Protein AF-A0A354BUB0-F1 (afdb_monomer)

Secondary structure (DSSP, 8-state):
---GGG-HHHHHHHHHHHHHHHHHHH-TTGGG-HHHHHHHHHHHHHHHHHHHHHHHTT--SHHHHHHHHHHTT--

Radius of gyration: 13.81 Å; Cα contacts (8 Å, |Δi|>4): 55; chains: 1; bounding box: 33×21×32 Å

Sequence (75 aa):
MGNFRELLVWQKAKELAIKVYKLVNKTQSFSKDFGLRDQIQRAAVSIPANIAEGDELGTDKQSIRHFFLFCAKDT

Solvent-accessible surface area (backbone atoms only — not comparable to full-atom values): 4242 Å² total; per-residue (Å²): 131,58,63,39,83,74,36,66,67,32,48,53,33,46,53,48,26,54,50,50,49,52,48,42,68,67,34,75,76,42,61,74,37,63,67,64,42,50,51,53,45,53,58,36,50,45,50,32,48,53,45,40,53,29,40,64,65,75,55,89,65,71,69,64,48,54,52,51,60,62,62,65,71,80,117

Structure (mmCIF, N/CA/C/O backbone):
data_AF-A0A354BUB0-F1
#
_entry.id   AF-A0A354BUB0-F1
#
loop_
_atom_site.group_PDB
_atom_site.id
_atom_site.type_symbol
_atom_site.label_atom_id
_atom_site.label_alt_id
_atom_site.label_comp_id
_atom_site.label_asym_id
_atom_site.label_entity_id
_atom_site.label_seq_id
_atom_site.pdbx_PDB_ins_code
_atom_site.Cartn_x
_atom_site.Cartn_y
_atom_site.Cartn_z
_atom_site.occupancy
_atom_site.B_iso_or_equiv
_atom_site.auth_seq_id
_atom_site.auth_comp_id
_atom_site.auth_asym_id
_atom_site.auth_atom_id
_atom_site.pdbx_PDB_model_num
ATOM 1 N N . MET A 1 1 ? 17.683 1.935 -14.612 1.00 53.88 1 MET A N 1
ATOM 2 C CA . MET A 1 1 ? 16.934 2.342 -13.410 1.00 53.88 1 MET A CA 1
ATOM 3 C C . MET A 1 1 ? 15.478 2.058 -13.718 1.00 53.88 1 M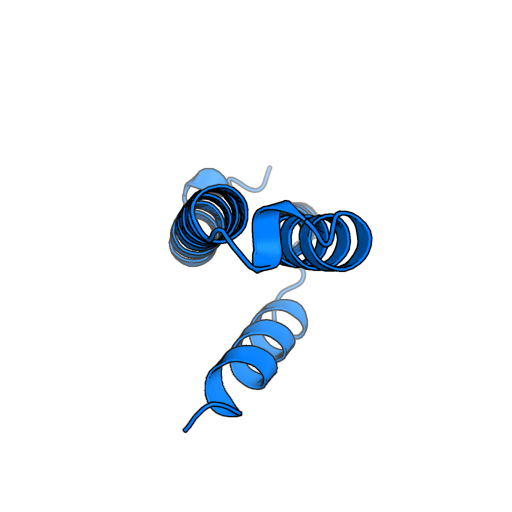ET A C 1
ATOM 5 O O . MET A 1 1 ? 14.975 2.661 -14.661 1.00 53.88 1 MET A O 1
ATOM 9 N N . GLY A 1 2 ? 14.865 1.077 -13.058 1.00 63.59 2 GLY A N 1
ATOM 10 C CA . GLY A 1 2 ? 13.443 0.798 -13.255 1.00 63.59 2 GLY A CA 1
ATOM 11 C C . GLY A 1 2 ? 12.610 2.024 -12.872 1.00 63.59 2 GLY A C 1
ATOM 12 O O . GLY A 1 2 ? 12.943 2.719 -11.909 1.00 63.59 2 GLY A O 1
ATOM 13 N N . ASN A 1 3 ? 11.589 2.353 -13.666 1.00 82.88 3 ASN A N 1
ATOM 14 C CA . ASN A 1 3 ? 10.633 3.405 -13.330 1.00 82.88 3 ASN A CA 1
ATOM 15 C C . ASN A 1 3 ? 9.293 2.773 -12.954 1.00 82.88 3 ASN A C 1
ATOM 17 O O . ASN A 1 3 ? 8.278 2.977 -13.619 1.00 82.88 3 ASN A O 1
ATOM 21 N N . PHE A 1 4 ? 9.281 2.023 -11.851 1.00 81.44 4 PHE A N 1
ATOM 22 C CA . PHE A 1 4 ? 8.102 1.326 -11.336 1.00 81.44 4 PHE A CA 1
ATOM 23 C C . PHE A 1 4 ? 6.860 2.217 -11.207 1.00 81.44 4 PHE A C 1
ATOM 25 O O . PHE A 1 4 ? 5.734 1.727 -11.224 1.00 81.44 4 PHE A O 1
ATOM 32 N N . ARG A 1 5 ? 7.033 3.541 -11.088 1.00 86.38 5 ARG A N 1
ATOM 33 C CA . ARG A 1 5 ? 5.928 4.505 -11.002 1.00 86.38 5 ARG A CA 1
ATOM 34 C C . ARG A 1 5 ? 5.117 4.597 -12.297 1.00 86.38 5 ARG A C 1
ATOM 36 O O . ARG A 1 5 ? 3.941 4.958 -12.243 1.00 86.38 5 ARG A O 1
ATOM 43 N N . GLU A 1 6 ? 5.711 4.254 -13.437 1.00 87.44 6 GLU A N 1
ATOM 44 C CA . GLU A 1 6 ? 5.037 4.169 -14.738 1.00 87.44 6 GLU A CA 1
ATOM 45 C C . GLU A 1 6 ? 4.274 2.851 -14.918 1.00 87.44 6 GLU A C 1
ATOM 47 O O . GLU A 1 6 ? 3.368 2.772 -15.749 1.00 87.44 6 GLU A O 1
ATOM 52 N N . LEU A 1 7 ? 4.568 1.826 -14.108 1.00 85.12 7 LEU A N 1
ATOM 53 C CA . LEU A 1 7 ? 3.865 0.552 -14.180 1.00 85.12 7 LEU A CA 1
ATOM 54 C C . LEU A 1 7 ? 2.406 0.718 -13.752 1.00 85.12 7 LEU A C 1
ATOM 56 O O . LEU A 1 7 ? 2.093 1.021 -12.597 1.00 85.12 7 LEU A O 1
ATOM 60 N N . LEU A 1 8 ? 1.487 0.414 -14.670 1.00 85.88 8 LEU A N 1
ATOM 61 C CA . LEU A 1 8 ? 0.050 0.450 -14.394 1.00 85.88 8 LEU A CA 1
ATOM 62 C C . LEU A 1 8 ? -0.330 -0.460 -13.213 1.00 85.88 8 LEU A C 1
ATOM 64 O O . LEU A 1 8 ? -1.200 -0.118 -12.411 1.00 85.88 8 LEU A O 1
ATOM 68 N N . VAL A 1 9 ? 0.340 -1.610 -13.079 1.00 83.81 9 VAL A N 1
ATOM 69 C CA . VAL A 1 9 ? 0.127 -2.541 -11.961 1.00 83.81 9 VAL A CA 1
ATOM 70 C C . VAL A 1 9 ? 0.548 -1.929 -10.621 1.00 83.81 9 VAL A C 1
ATOM 72 O O . VAL A 1 9 ? -0.182 -2.066 -9.641 1.00 83.81 9 VAL A O 1
ATOM 75 N N . TRP A 1 10 ? 1.650 -1.172 -10.581 1.00 88.94 10 TRP A N 1
ATOM 76 C CA . TRP A 1 10 ? 2.082 -0.456 -9.380 1.00 88.94 10 TRP A CA 1
ATOM 77 C C . TRP A 1 10 ? 1.094 0.651 -9.002 1.00 88.94 10 TRP A C 1
ATOM 79 O O . TRP A 1 10 ? 0.714 0.774 -7.837 1.00 88.94 10 TRP A O 1
ATOM 89 N N . GLN A 1 11 ? 0.618 1.422 -9.985 1.00 90.38 11 GLN A N 1
ATOM 90 C CA . GLN A 1 11 ? -0.368 2.485 -9.764 1.00 90.38 11 GLN A CA 1
ATOM 91 C C . GLN A 1 11 ? -1.672 1.921 -9.183 1.00 90.38 11 GLN A C 1
ATOM 93 O O . GLN A 1 11 ? -2.167 2.418 -8.170 1.00 90.38 11 GLN A O 1
ATOM 98 N N . LYS A 1 12 ? -2.184 0.821 -9.755 1.00 89.12 12 LYS A N 1
ATOM 99 C CA . LYS A 1 12 ? -3.375 0.123 -9.242 1.00 89.12 12 LYS A CA 1
ATOM 100 C C . LYS A 1 12 ? -3.155 -0.452 -7.842 1.00 89.12 12 LYS A C 1
ATOM 102 O O . LYS A 1 12 ? -4.032 -0.318 -6.990 1.00 89.12 12 LYS A O 1
ATOM 107 N N . ALA A 1 13 ? -1.991 -1.045 -7.580 1.00 89.06 13 ALA A N 1
ATOM 108 C CA . ALA A 1 13 ? -1.642 -1.563 -6.259 1.00 89.06 13 ALA A CA 1
ATOM 109 C C . ALA A 1 13 ? -1.574 -0.448 -5.202 1.00 89.06 13 ALA A C 1
ATOM 111 O O . ALA A 1 13 ? -2.107 -0.595 -4.103 1.00 89.06 13 ALA A O 1
ATOM 112 N N . LYS A 1 14 ? -0.988 0.704 -5.546 1.00 92.81 14 LYS A N 1
ATOM 113 C CA . LYS A 1 14 ? -0.954 1.887 -4.679 1.00 92.81 14 LYS A CA 1
ATOM 114 C C . LYS A 1 14 ? -2.360 2.409 -4.381 1.00 92.81 14 LYS A C 1
ATOM 116 O O . LYS A 1 14 ? -2.675 2.702 -3.228 1.00 92.81 14 LYS A O 1
ATOM 121 N N . GLU A 1 15 ? -3.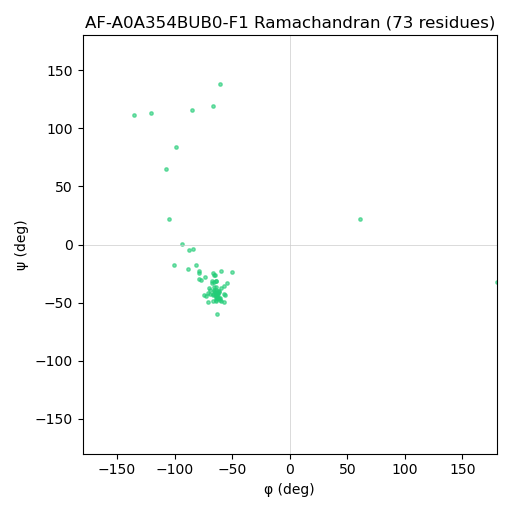216 2.525 -5.393 1.00 94.12 15 GLU A N 1
ATOM 122 C CA . GLU A 1 15 ? -4.609 2.938 -5.198 1.00 94.12 15 GLU A CA 1
ATOM 123 C C . GLU A 1 15 ? -5.381 1.967 -4.302 1.00 94.12 15 GLU A C 1
ATOM 125 O O . GLU A 1 15 ? -6.142 2.404 -3.434 1.00 94.12 15 GLU A O 1
ATOM 130 N N . LEU A 1 16 ? -5.169 0.660 -4.480 1.00 89.81 16 LEU A N 1
ATOM 131 C CA . LEU A 1 16 ? -5.746 -0.368 -3.621 1.00 89.81 16 LEU A CA 1
ATOM 132 C C . LEU A 1 16 ? -5.294 -0.184 -2.169 1.00 89.81 16 LEU A C 1
ATOM 134 O O . LEU A 1 16 ? -6.142 -0.131 -1.279 1.00 89.81 16 LEU A O 1
ATOM 138 N N . ALA A 1 17 ? -3.994 -0.000 -1.929 1.00 91.88 17 ALA A N 1
ATOM 139 C CA . ALA A 1 17 ? -3.459 0.226 -0.588 1.00 91.88 17 ALA A CA 1
ATOM 140 C C . ALA A 1 17 ? -4.098 1.450 0.091 1.00 91.88 17 ALA A C 1
ATOM 142 O O . ALA A 1 17 ? -4.509 1.381 1.251 1.00 91.88 17 ALA A O 1
ATOM 143 N N . ILE A 1 18 ? -4.281 2.549 -0.651 1.00 93.06 18 ILE A N 1
ATOM 144 C CA . ILE A 1 18 ? -4.967 3.753 -0.157 1.00 93.06 18 ILE A CA 1
ATOM 145 C C . ILE A 1 18 ? -6.434 3.456 0.189 1.00 93.06 18 ILE A C 1
ATOM 147 O O . ILE A 1 18 ? -6.931 3.920 1.219 1.00 93.06 18 ILE A O 1
ATOM 151 N N . LYS A 1 19 ? -7.149 2.703 -0.657 1.00 92.62 19 LYS A N 1
ATOM 152 C CA . LYS A 1 19 ? -8.551 2.328 -0.412 1.00 92.62 19 LYS A CA 1
ATOM 153 C C . LYS A 1 19 ? -8.684 1.454 0.833 1.00 92.62 19 LYS A C 1
ATOM 155 O O . LYS A 1 19 ? -9.525 1.755 1.677 1.00 92.62 19 LYS A O 1
ATOM 160 N N . VAL A 1 20 ? -7.827 0.443 0.982 1.00 89.38 20 VAL A N 1
ATOM 161 C CA . VAL A 1 20 ? -7.795 -0.433 2.162 1.00 89.38 20 VAL A CA 1
ATOM 162 C C . VAL A 1 20 ? -7.507 0.378 3.423 1.00 89.38 20 VAL A C 1
ATOM 164 O O . VAL A 1 20 ? -8.264 0.298 4.387 1.00 89.38 20 VAL A O 1
ATOM 167 N N . TYR A 1 21 ? -6.493 1.245 3.400 1.00 87.44 21 TYR A N 1
ATOM 168 C CA . TYR A 1 21 ? -6.171 2.104 4.540 1.00 87.44 21 TYR A CA 1
ATOM 169 C C . TYR A 1 21 ? -7.366 2.969 4.971 1.00 87.44 21 TYR A C 1
ATOM 171 O O . TYR A 1 21 ? -7.676 3.076 6.159 1.00 87.44 21 TYR A O 1
ATOM 179 N N . LYS A 1 22 ? -8.088 3.560 4.009 1.00 89.81 22 LYS A N 1
ATOM 180 C CA . LYS A 1 22 ? -9.303 4.343 4.286 1.00 89.81 22 LYS A CA 1
ATOM 181 C C . LYS A 1 22 ? -10.443 3.478 4.826 1.00 89.81 22 LYS A C 1
ATOM 183 O O . LYS A 1 22 ? -11.125 3.913 5.748 1.00 89.81 22 LYS A O 1
ATOM 188 N N . LEU A 1 23 ? -10.662 2.288 4.269 1.00 88.25 23 LEU A N 1
ATOM 189 C CA . LEU A 1 23 ? -11.749 1.390 4.665 1.00 88.25 23 LEU A CA 1
ATOM 190 C C . LEU A 1 23 ? -11.584 0.908 6.109 1.00 88.25 23 LEU A C 1
ATOM 192 O O . LEU A 1 23 ? -12.513 1.010 6.912 1.00 88.25 23 LEU A O 1
ATOM 196 N N . VAL A 1 24 ? -10.384 0.442 6.453 1.00 86.31 24 VAL A N 1
ATOM 197 C CA . VAL A 1 24 ? -10.095 -0.121 7.776 1.00 86.31 24 VAL A CA 1
ATOM 198 C C . VAL A 1 24 ? -10.171 0.956 8.865 1.00 86.31 24 VAL A C 1
ATOM 200 O O . VAL A 1 24 ? -10.638 0.686 9.965 1.00 86.31 24 VAL A O 1
ATOM 203 N N . ASN A 1 25 ? -9.797 2.202 8.553 1.00 81.12 25 ASN A N 1
ATOM 204 C CA . ASN A 1 25 ? -9.911 3.318 9.498 1.00 81.12 25 ASN A CA 1
ATOM 205 C C . ASN A 1 25 ? -11.331 3.897 9.621 1.00 81.12 25 ASN A C 1
ATOM 207 O O . ASN A 1 25 ? -11.637 4.522 10.631 1.00 81.12 25 ASN A O 1
ATOM 211 N N . LYS A 1 26 ? -12.198 3.719 8.616 1.00 82.81 26 LYS A N 1
ATOM 212 C CA . LYS A 1 26 ? -13.590 4.207 8.649 1.00 82.81 26 LYS A CA 1
ATOM 213 C C . LYS A 1 26 ? -14.576 3.213 9.259 1.00 82.81 26 LYS A C 1
ATOM 215 O O . LYS A 1 26 ? -15.661 3.611 9.668 1.00 82.81 26 LYS A O 1
ATOM 220 N N . THR A 1 27 ? -14.234 1.929 9.292 1.00 79.44 27 THR A N 1
ATOM 221 C CA . THR A 1 27 ? -15.158 0.890 9.751 1.00 79.44 27 THR A CA 1
ATOM 222 C C . THR A 1 27 ? -15.097 0.768 11.271 1.00 79.44 27 THR A C 1
ATOM 224 O O . THR A 1 27 ? -14.072 0.371 11.821 1.00 79.44 27 THR A O 1
ATOM 227 N N . GLN A 1 28 ? -16.204 1.068 11.955 1.00 68.69 28 GLN A N 1
ATOM 228 C CA . GLN A 1 28 ? -16.296 1.085 13.423 1.00 68.69 28 GLN A CA 1
ATOM 229 C C . GLN A 1 28 ? -15.857 -0.239 14.078 1.00 68.69 2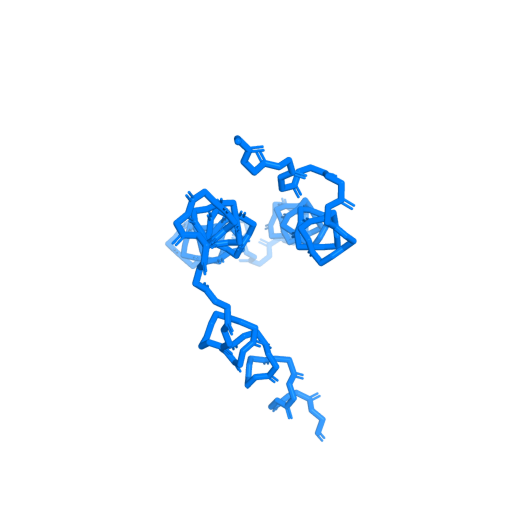8 GLN A C 1
ATOM 231 O O . GLN A 1 28 ? -15.276 -0.225 15.163 1.00 68.69 28 GLN A O 1
ATOM 236 N N . SER A 1 29 ? -16.095 -1.369 13.402 1.00 67.62 29 SER A N 1
ATOM 237 C CA . SER A 1 29 ? -15.691 -2.708 13.851 1.00 67.62 29 SER A CA 1
ATOM 238 C C . SER A 1 29 ? -14.175 -2.925 13.778 1.00 67.62 29 SER A C 1
ATOM 240 O O . SER A 1 29 ? -13.589 -3.443 14.721 1.00 67.62 29 SER A O 1
ATOM 242 N N . PHE A 1 30 ? -13.518 -2.463 12.706 1.00 66.50 30 PHE A N 1
ATOM 243 C CA . PHE A 1 30 ? -12.057 -2.542 12.559 1.00 66.50 30 PHE A CA 1
ATOM 244 C C . PHE A 1 30 ? -11.321 -1.465 13.363 1.00 66.50 30 PHE A C 1
ATOM 246 O O . PHE A 1 30 ? -10.175 -1.657 13.754 1.00 66.50 30 PHE A O 1
ATOM 253 N N . SER A 1 31 ? -11.982 -0.345 13.664 1.00 64.50 31 SER A N 1
ATOM 254 C CA . SER A 1 31 ? -11.421 0.742 14.472 1.00 64.50 31 SER A CA 1
ATOM 255 C C . SER A 1 31 ? -11.016 0.308 15.885 1.00 64.50 31 SER A C 1
ATOM 257 O O . SER A 1 31 ? -10.220 1.010 16.508 1.00 64.50 31 SER A O 1
ATOM 259 N N . LYS A 1 32 ? -11.585 -0.785 16.412 1.00 74.81 32 LYS A N 1
ATOM 260 C CA . LYS A 1 32 ? -11.302 -1.289 17.765 1.00 74.81 32 LYS A CA 1
ATOM 261 C C . LYS A 1 32 ? -10.331 -2.472 17.781 1.00 74.81 32 LYS A C 1
ATOM 263 O O . LYS A 1 32 ? -9.744 -2.742 18.823 1.00 74.81 32 LYS A O 1
ATOM 268 N N . ASP A 1 33 ? -10.138 -3.138 16.643 1.00 81.69 33 ASP A N 1
ATOM 269 C CA . ASP A 1 33 ? -9.175 -4.228 16.490 1.00 81.69 33 ASP A CA 1
ATOM 270 C C . ASP A 1 33 ? -7.887 -3.705 15.844 1.00 81.69 33 ASP A C 1
ATOM 272 O O . ASP A 1 33 ? -7.680 -3.743 14.627 1.00 81.69 33 ASP A O 1
ATOM 276 N N . PHE A 1 34 ? -7.015 -3.160 16.694 1.00 83.00 34 PHE A N 1
ATOM 277 C CA . PHE A 1 34 ? -5.749 -2.570 16.268 1.00 83.00 34 PHE A CA 1
ATOM 278 C C . PHE A 1 34 ? -4.797 -3.592 15.635 1.00 83.00 34 PHE A C 1
ATOM 280 O O . PHE A 1 34 ? -4.044 -3.224 14.734 1.00 83.00 34 PHE A O 1
ATOM 287 N N . GLY A 1 35 ? -4.843 -4.855 16.073 1.00 87.06 35 GLY A N 1
ATOM 288 C CA . GLY A 1 35 ? -3.976 -5.915 15.561 1.00 87.06 35 GLY A CA 1
ATOM 289 C C . GLY A 1 35 ? -4.355 -6.311 14.140 1.00 87.06 35 GLY A C 1
ATOM 290 O O . GLY A 1 35 ? -3.507 -6.318 13.247 1.00 87.06 35 GLY A O 1
ATOM 291 N N . LEU A 1 36 ? -5.644 -6.564 13.910 1.00 84.69 36 LEU A N 1
ATOM 292 C CA . LEU A 1 36 ? -6.156 -6.897 12.585 1.00 84.69 36 LEU A CA 1
ATOM 293 C C . LEU A 1 36 ? -5.996 -5.727 11.611 1.00 84.69 36 LEU A C 1
ATOM 295 O O . LEU A 1 36 ? -5.582 -5.918 10.466 1.00 84.69 36 LEU A O 1
ATOM 299 N N . ARG A 1 37 ? -6.249 -4.496 12.073 1.00 87.06 37 ARG A N 1
ATOM 300 C CA . ARG A 1 37 ? -6.028 -3.290 11.269 1.00 87.06 37 ARG A CA 1
ATOM 301 C C . ARG A 1 37 ? -4.590 -3.184 10.785 1.00 87.06 37 ARG A C 1
ATOM 303 O O . ARG A 1 37 ? -4.363 -2.924 9.605 1.00 87.06 37 ARG A O 1
ATOM 310 N N . ASP A 1 38 ? -3.638 -3.352 11.692 1.00 87.19 38 ASP A N 1
ATOM 311 C CA . ASP A 1 38 ? -2.223 -3.222 11.378 1.00 87.19 38 ASP A CA 1
ATOM 312 C C . ASP A 1 38 ? -1.756 -4.315 10.400 1.00 87.19 38 ASP A C 1
ATOM 314 O O . ASP A 1 38 ? -1.055 -4.020 9.432 1.00 87.19 38 ASP A O 1
ATOM 318 N N . GLN A 1 39 ? -2.224 -5.557 10.568 1.00 89.31 39 GLN A N 1
ATOM 319 C CA . GLN A 1 39 ? -1.934 -6.643 9.624 1.00 89.31 39 GLN A CA 1
ATOM 320 C C . GLN A 1 39 ? -2.475 -6.352 8.219 1.00 89.31 39 GLN A C 1
ATOM 322 O O . GLN A 1 39 ? -1.744 -6.496 7.239 1.00 89.31 39 GLN A O 1
ATOM 327 N N . ILE A 1 40 ? -3.723 -5.887 8.109 1.00 89.19 40 ILE A N 1
ATOM 328 C CA . ILE A 1 40 ? -4.340 -5.552 6.818 1.00 89.19 40 ILE A CA 1
ATOM 329 C C . ILE A 1 40 ? -3.611 -4.378 6.151 1.00 89.19 40 ILE A C 1
ATOM 331 O O . ILE A 1 40 ? -3.341 -4.414 4.950 1.00 89.19 40 ILE A O 1
ATOM 335 N N . GLN A 1 41 ? -3.263 -3.337 6.914 1.00 89.69 41 GLN A N 1
ATOM 336 C CA . GLN A 1 41 ? -2.536 -2.180 6.388 1.00 89.69 41 GLN A CA 1
ATOM 337 C C . GLN A 1 41 ? -1.145 -2.574 5.879 1.00 89.69 41 GLN A C 1
ATOM 339 O O . GLN A 1 41 ? -0.779 -2.199 4.763 1.00 89.69 41 GLN A O 1
ATOM 344 N N . ARG A 1 42 ? -0.394 -3.373 6.647 1.00 89.25 42 AR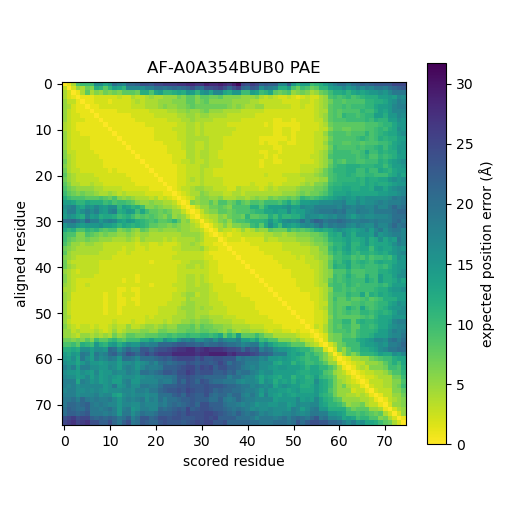G A N 1
ATOM 345 C CA . ARG A 1 42 ? 0.926 -3.872 6.236 1.00 89.25 42 ARG A CA 1
ATOM 346 C C . ARG A 1 42 ? 0.846 -4.771 5.005 1.00 89.25 42 ARG A C 1
ATOM 348 O O . ARG A 1 42 ? 1.646 -4.602 4.087 1.00 89.25 42 ARG A O 1
ATOM 355 N N . ALA A 1 43 ? -0.141 -5.665 4.945 1.00 89.00 43 ALA A N 1
ATOM 356 C CA . ALA A 1 43 ? -0.368 -6.518 3.781 1.00 89.00 43 ALA A CA 1
ATOM 357 C C . ALA A 1 43 ? -0.707 -5.702 2.523 1.00 89.00 43 ALA A C 1
ATOM 359 O O . ALA A 1 43 ? -0.215 -6.001 1.442 1.00 89.00 43 ALA A O 1
ATOM 360 N N . ALA A 1 44 ? -1.503 -4.639 2.647 1.00 90.31 44 ALA A N 1
ATOM 361 C CA . ALA A 1 44 ? -1.866 -3.810 1.502 1.00 90.31 44 ALA A CA 1
ATOM 362 C C . ALA A 1 44 ? -0.685 -2.974 0.973 1.00 90.31 44 ALA A C 1
ATOM 364 O O . ALA A 1 44 ? -0.539 -2.812 -0.238 1.00 90.31 44 ALA A O 1
ATOM 365 N N . VAL A 1 45 ? 0.170 -2.456 1.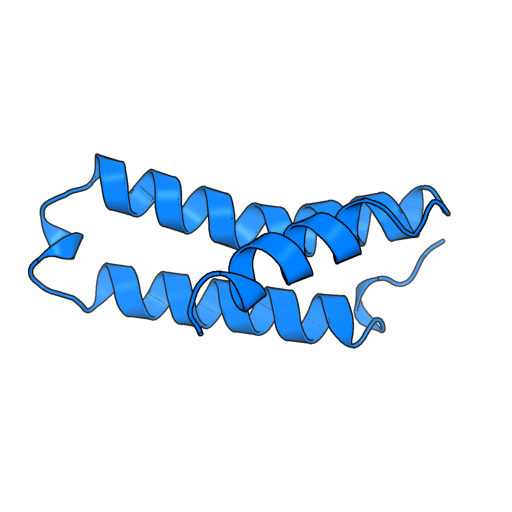862 1.00 90.31 45 VAL A N 1
ATOM 366 C CA . VAL A 1 45 ? 1.360 -1.664 1.492 1.00 90.31 45 VAL A CA 1
ATOM 367 C C . VAL A 1 45 ? 2.478 -2.533 0.908 1.00 90.31 45 VAL A C 1
ATOM 369 O O . VAL A 1 45 ? 3.240 -2.051 0.070 1.00 90.31 45 VAL A O 1
ATOM 372 N N . SER A 1 46 ? 2.563 -3.814 1.280 1.00 91.12 46 SER A N 1
ATOM 373 C CA . SER A 1 46 ? 3.597 -4.710 0.748 1.00 91.12 46 SER A CA 1
ATOM 374 C C . SER A 1 46 ? 3.447 -4.971 -0.755 1.00 91.12 46 SER A C 1
ATOM 376 O O . 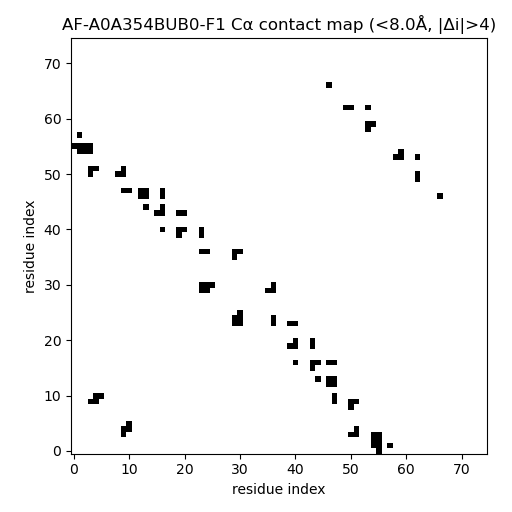SER A 1 46 ? 4.439 -5.214 -1.433 1.00 91.12 46 SER A O 1
ATOM 378 N N . ILE A 1 47 ? 2.237 -4.864 -1.315 1.00 87.00 47 ILE A N 1
ATOM 379 C CA . ILE A 1 47 ? 1.974 -5.114 -2.741 1.00 87.00 47 ILE A CA 1
ATOM 380 C C . ILE A 1 47 ? 2.725 -4.117 -3.648 1.00 87.00 47 ILE A C 1
ATOM 382 O O . ILE A 1 47 ? 3.553 -4.560 -4.446 1.00 87.00 47 ILE A O 1
ATOM 386 N N . PRO A 1 48 ? 2.507 -2.786 -3.561 1.00 90.50 48 PRO A N 1
ATOM 387 C CA . PRO A 1 48 ? 3.264 -1.834 -4.373 1.00 90.50 48 PRO A CA 1
ATOM 388 C C . PRO A 1 48 ? 4.764 -1.819 -4.037 1.00 90.50 48 PRO A C 1
ATOM 390 O O . PRO A 1 48 ? 5.558 -1.496 -4.917 1.00 90.50 48 PRO A O 1
ATOM 393 N N . ALA A 1 49 ? 5.164 -2.177 -2.809 1.00 87.88 49 ALA A N 1
ATOM 394 C CA . ALA A 1 49 ? 6.574 -2.289 -2.429 1.00 87.88 49 ALA A CA 1
ATOM 395 C C . ALA A 1 49 ? 7.274 -3.445 -3.164 1.00 87.88 49 ALA A C 1
ATOM 397 O O . ALA A 1 49 ? 8.295 -3.222 -3.804 1.00 87.88 49 ALA A O 1
ATOM 398 N N . ASN A 1 50 ? 6.667 -4.636 -3.179 1.00 85.00 50 ASN A N 1
ATOM 399 C CA . ASN A 1 50 ? 7.190 -5.798 -3.905 1.00 85.00 50 ASN A CA 1
ATOM 400 C C . ASN A 1 50 ? 7.232 -5.575 -5.425 1.00 85.00 50 ASN A C 1
ATOM 402 O O . ASN A 1 50 ? 8.087 -6.129 -6.110 1.00 85.00 50 ASN A O 1
ATOM 406 N N . ILE A 1 51 ? 6.299 -4.791 -5.978 1.00 84.00 51 ILE A N 1
ATOM 407 C CA . ILE A 1 51 ? 6.325 -4.421 -7.402 1.00 84.00 51 ILE A CA 1
ATOM 408 C C . ILE A 1 51 ? 7.492 -3.470 -7.692 1.00 84.00 51 ILE A C 1
ATOM 410 O O . ILE A 1 51 ? 8.175 -3.648 -8.695 1.00 84.00 51 ILE A O 1
ATOM 414 N N . ALA A 1 52 ? 7.727 -2.481 -6.824 1.00 86.00 52 ALA A N 1
ATOM 415 C CA . ALA A 1 52 ? 8.850 -1.558 -6.976 1.00 86.00 52 ALA A CA 1
ATOM 416 C C . ALA A 1 52 ? 10.200 -2.285 -6.867 1.00 86.00 52 ALA A C 1
ATOM 418 O O . ALA A 1 52 ? 11.065 -2.096 -7.714 1.00 86.00 52 ALA A O 1
ATOM 419 N N . GLU A 1 53 ? 10.337 -3.176 -5.884 1.00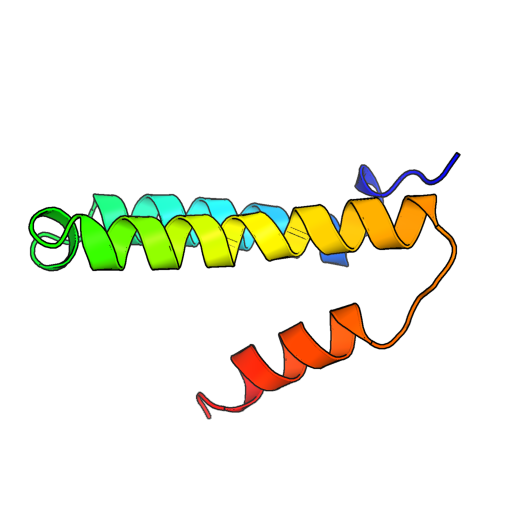 83.12 53 GLU A N 1
ATOM 420 C CA . GLU A 1 53 ? 11.530 -4.008 -5.705 1.00 83.12 53 GLU A CA 1
ATOM 421 C C . GLU A 1 53 ? 11.757 -4.949 -6.903 1.00 83.12 53 GLU A C 1
ATOM 423 O O . GLU A 1 53 ? 12.873 -5.071 -7.402 1.00 83.12 53 GLU A O 1
ATOM 428 N N . GLY A 1 54 ? 10.693 -5.570 -7.429 1.00 78.00 54 GLY A N 1
ATOM 429 C CA . GLY A 1 54 ? 10.777 -6.440 -8.608 1.00 78.00 54 GLY A CA 1
ATOM 430 C C . GLY A 1 54 ? 11.201 -5.716 -9.893 1.00 78.00 54 GLY A C 1
ATOM 431 O O . GLY A 1 54 ? 11.960 -6.277 -10.686 1.00 78.00 54 GLY A O 1
ATOM 432 N N . ASP A 1 55 ? 10.755 -4.470 -10.081 1.00 80.56 55 ASP A N 1
ATOM 433 C CA . ASP A 1 55 ? 11.138 -3.610 -11.211 1.00 80.56 55 ASP A CA 1
ATOM 434 C C . ASP A 1 55 ? 12.607 -3.163 -11.126 1.00 80.56 55 ASP A C 1
ATOM 436 O O . ASP A 1 55 ? 13.322 -3.159 -12.128 1.00 80.56 55 ASP A O 1
ATOM 440 N N . GLU A 1 56 ? 13.096 -2.858 -9.920 1.00 72.94 56 GLU A N 1
ATOM 441 C CA . GLU A 1 56 ? 14.508 -2.532 -9.683 1.00 72.94 56 GLU A CA 1
ATOM 442 C C . GLU A 1 56 ? 15.439 -3.740 -9.894 1.00 72.94 56 GLU A C 1
ATOM 444 O O . GLU A 1 56 ? 16.573 -3.568 -10.346 1.00 72.94 56 GLU A O 1
ATOM 449 N N . LEU A 1 57 ? 14.953 -4.959 -9.628 1.00 68.69 57 LEU A N 1
ATOM 450 C CA . LEU A 1 57 ? 15.699 -6.217 -9.760 1.00 68.69 57 LEU A CA 1
ATOM 451 C C . LEU A 1 57 ? 15.510 -6.929 -11.115 1.00 68.69 57 LEU A C 1
ATOM 453 O O . LEU A 1 57 ? 16.062 -8.013 -11.320 1.00 68.69 57 LEU A O 1
ATOM 457 N N . GLY A 1 58 ? 14.726 -6.366 -12.044 1.00 62.84 58 GLY A N 1
ATOM 458 C CA . GLY A 1 58 ? 14.519 -6.918 -13.391 1.00 62.84 58 GLY A CA 1
ATOM 459 C C . GLY A 1 58 ? 13.892 -8.321 -13.435 1.00 62.84 58 GLY A C 1
ATOM 460 O O . GLY A 1 58 ? 14.077 -9.039 -14.418 1.00 62.84 58 GLY A O 1
ATOM 461 N N . THR A 1 59 ? 13.182 -8.743 -12.381 1.00 57.28 59 THR A N 1
ATOM 462 C CA . THR A 1 59 ? 12.674 -10.118 -12.225 1.00 57.28 59 THR A CA 1
ATOM 463 C C . THR A 1 59 ? 11.151 -10.126 -12.096 1.00 57.28 59 THR A C 1
ATOM 465 O O . THR A 1 59 ? 10.610 -9.675 -11.090 1.00 57.28 59 THR A O 1
ATOM 468 N N . ASP A 1 60 ? 10.446 -10.686 -13.089 1.00 63.38 60 ASP A N 1
ATOM 469 C CA . ASP A 1 60 ? 8.981 -10.592 -13.168 1.00 63.38 60 ASP A CA 1
ATOM 470 C C . ASP A 1 60 ? 8.280 -11.922 -13.510 1.00 63.38 60 ASP A C 1
ATOM 472 O O . ASP A 1 60 ? 8.400 -12.433 -14.624 1.00 63.38 60 ASP A O 1
ATOM 476 N N . LYS A 1 61 ? 7.542 -12.476 -12.526 1.00 53.69 61 LYS A N 1
ATOM 477 C CA . LYS A 1 61 ? 6.355 -13.358 -12.707 1.00 53.69 61 LYS A CA 1
ATOM 478 C C . LYS A 1 61 ? 5.727 -13.840 -11.389 1.00 53.69 61 LYS A C 1
ATOM 480 O O . LYS A 1 61 ? 4.516 -14.039 -11.321 1.00 53.69 61 LYS A O 1
ATOM 485 N N . GLN A 1 62 ? 6.512 -14.040 -10.325 1.00 53.06 62 GLN A N 1
ATOM 486 C CA . GLN A 1 62 ? 6.024 -14.630 -9.058 1.00 53.06 62 GLN A CA 1
ATOM 487 C C . GLN A 1 62 ? 5.220 -13.647 -8.183 1.00 53.06 62 GLN A C 1
ATOM 489 O O . GLN A 1 62 ? 4.308 -14.066 -7.465 1.00 53.06 62 GLN A O 1
ATOM 494 N N . SER A 1 63 ? 5.532 -12.349 -8.249 1.00 52.59 63 SER A N 1
ATOM 495 C CA . SER A 1 63 ? 4.872 -11.306 -7.445 1.00 52.59 63 SER A CA 1
ATOM 496 C C . SER A 1 63 ? 3.444 -11.025 -7.941 1.00 52.59 63 SER A C 1
AT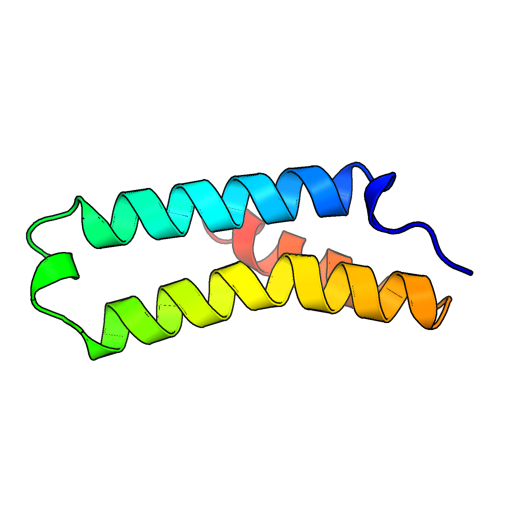OM 498 O O . SER A 1 63 ? 2.487 -11.067 -7.166 1.00 52.59 63 SER A O 1
ATOM 500 N N . ILE A 1 64 ? 3.261 -10.910 -9.265 1.00 55.78 64 ILE A N 1
ATOM 501 C CA . ILE A 1 64 ? 1.942 -10.785 -9.916 1.00 55.78 64 ILE A CA 1
AT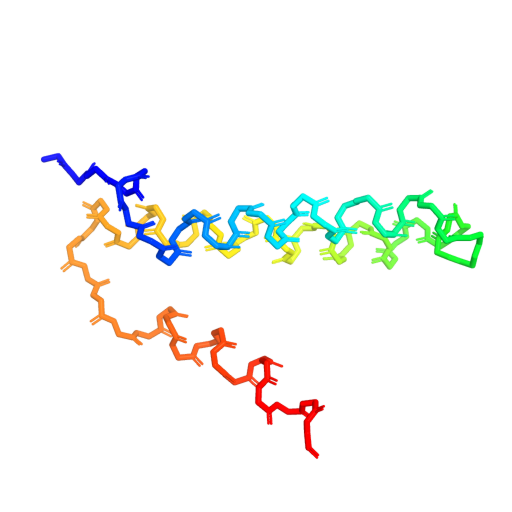OM 502 C C . ILE A 1 64 ? 1.048 -12.001 -9.606 1.00 55.78 64 ILE A C 1
ATOM 504 O O . ILE A 1 64 ? -0.154 -11.861 -9.375 1.00 55.78 64 ILE A O 1
ATOM 508 N N . ARG A 1 65 ? 1.629 -13.207 -9.545 1.00 54.34 65 ARG A N 1
ATOM 509 C CA . ARG A 1 65 ? 0.904 -14.448 -9.231 1.00 54.34 65 ARG A CA 1
ATOM 510 C C . ARG A 1 65 ? 0.315 -14.449 -7.815 1.00 54.34 65 ARG A C 1
ATOM 512 O O . ARG A 1 65 ? -0.807 -14.919 -7.645 1.00 54.34 65 ARG A O 1
ATOM 519 N N . HIS A 1 66 ? 1.028 -13.922 -6.816 1.00 54.16 66 HIS A N 1
ATOM 520 C CA . HIS A 1 66 ? 0.495 -13.815 -5.451 1.00 54.16 66 HIS A CA 1
ATOM 521 C C . HIS A 1 66 ? -0.695 -12.849 -5.376 1.00 54.16 66 HIS A C 1
ATOM 523 O O . HIS A 1 66 ? -1.665 -13.137 -4.679 1.00 54.16 66 HIS A O 1
ATOM 529 N N . PHE A 1 67 ? -0.665 -11.761 -6.152 1.00 54.50 67 PHE A N 1
ATOM 530 C CA . PHE A 1 67 ? -1.790 -10.832 -6.271 1.00 54.50 67 PHE A CA 1
ATOM 531 C C . PHE A 1 67 ? -3.031 -11.493 -6.897 1.00 54.50 67 PHE A C 1
ATOM 533 O O . PHE A 1 67 ? -4.119 -11.411 -6.328 1.00 54.50 67 PHE A O 1
ATOM 540 N N . PHE A 1 68 ? -2.876 -12.222 -8.011 1.00 53.62 68 PHE A N 1
ATOM 541 C CA . PHE A 1 68 ? -3.994 -12.959 -8.620 1.00 53.62 68 PHE A CA 1
ATOM 542 C C . PHE A 1 68 ? -4.579 -14.023 -7.685 1.00 53.62 68 PHE A C 1
ATOM 544 O O . PHE A 1 68 ? -5.794 -14.162 -7.616 1.00 53.62 68 PHE A O 1
ATOM 551 N N . LEU A 1 69 ? -3.745 -14.748 -6.936 1.00 49.06 69 LEU A N 1
ATOM 552 C CA . LEU A 1 69 ? -4.204 -15.759 -5.975 1.00 49.06 69 LEU A CA 1
ATOM 553 C C . LEU A 1 69 ? -4.989 -15.170 -4.800 1.00 49.06 69 LEU A C 1
ATOM 555 O O . LEU A 1 69 ? -5.874 -15.842 -4.276 1.00 49.06 69 LEU A O 1
ATOM 559 N N . PHE A 1 70 ? -4.658 -13.949 -4.381 1.00 49.84 70 PHE A N 1
ATOM 560 C CA . PHE A 1 70 ? -5.384 -13.249 -3.327 1.00 49.84 70 PHE A CA 1
ATOM 561 C C . PHE A 1 70 ? -6.739 -12.732 -3.831 1.00 49.84 70 PHE A C 1
ATOM 563 O O . PHE A 1 70 ? -7.743 -12.935 -3.163 1.00 49.84 70 PHE A O 1
ATOM 570 N N . CYS A 1 71 ? -6.798 -12.142 -5.031 1.00 46.34 71 CYS A N 1
ATOM 571 C CA . CYS A 1 71 ? -8.046 -11.599 -5.583 1.00 46.34 71 CYS A CA 1
ATOM 572 C C . CYS A 1 71 ? -8.994 -12.652 -6.188 1.00 46.34 71 CYS A C 1
ATOM 574 O O . CYS A 1 71 ? -10.200 -12.444 -6.181 1.00 46.34 71 CYS A O 1
ATOM 576 N N . ALA A 1 72 ? -8.484 -13.766 -6.722 1.00 42.19 72 ALA A N 1
ATOM 577 C CA . ALA A 1 72 ? -9.302 -14.796 -7.377 1.00 42.19 72 ALA A CA 1
ATOM 578 C C . ALA A 1 72 ? -9.926 -15.814 -6.406 1.00 42.19 72 ALA A C 1
ATOM 580 O O . ALA A 1 72 ? -10.664 -16.692 -6.840 1.00 42.19 72 ALA A O 1
ATOM 581 N N . LYS A 1 73 ? -9.618 -15.733 -5.106 1.00 39.69 73 LYS A N 1
ATOM 582 C CA . LYS A 1 73 ? -10.247 -16.578 -4.079 1.00 39.69 73 LYS A CA 1
ATOM 583 C C . LYS A 1 73 ? -11.548 -15.999 -3.510 1.00 39.69 73 LYS A C 1
ATOM 585 O O . LYS A 1 73 ? -12.209 -16.702 -2.756 1.00 39.69 73 LYS A O 1
ATOM 590 N N . ASP A 1 74 ? -11.920 -14.780 -3.906 1.00 37.75 74 ASP A N 1
ATOM 591 C CA . ASP A 1 74 ? -13.137 -14.083 -3.460 1.00 37.75 74 ASP A CA 1
ATOM 592 C C . ASP A 1 74 ? -14.261 -14.055 -4.527 1.00 37.75 74 ASP A C 1
ATOM 594 O O . ASP A 1 74 ? -15.157 -13.210 -4.474 1.00 37.75 74 ASP A O 1
ATOM 598 N N . THR A 1 75 ? -14.241 -14.984 -5.490 1.00 37.25 75 THR A N 1
ATOM 599 C CA . THR A 1 75 ? -15.358 -15.288 -6.415 1.00 37.25 75 THR A CA 1
ATOM 600 C C . THR A 1 75 ? -15.704 -16.759 -6.347 1.00 37.25 75 THR A C 1
ATOM 602 O O . THR A 1 75 ? -16.910 -17.071 -6.270 1.00 37.25 75 THR A O 1
#

Mean predicted aligned error: 8.64 Å

Foldseek 3Di:
DFPLVPDPQLVVLVVQLVVLLVVLCPDPVSVPVPPVSVVSNVVSVVLSVVSVVCRVVVHDDVSVVVVCVVVVVVD

Nearest PDB structures (foldseek):
  2x3x-assembly2_B  TM=3.428E-01  e=9.040E+00  Mus musculus

pLDDT: mean 75.98, std 16.3, range [37.25, 94.12]